Protein AF-A0A7S2ATC2-F1 (afdb_monomer_lite)

Radius of gyration: 17.55 Å; chains: 1; bounding box: 40×35×56 Å

pLDDT: mean 77.5, std 13.69, range [39.62, 95.31]

Secondary structure (DSSP, 8-state):
---------PPPPEEEES-HHHHHHHHHHSTT-EEEE--GGGGGGTS-TT--EEEEEE--B--S-SSSHHHHHHHHHHHHHHHEEEEEEEEE--B-SSB--TTSPPPB-TTTT-

Structure (mmCIF, N/CA/C/O backbone):
data_AF-A0A7S2ATC2-F1
#
_entry.id   AF-A0A7S2ATC2-F1
#
loop_
_atom_site.group_PDB
_atom_site.id
_atom_site.type_symbol
_atom_site.label_atom_id
_atom_site.label_alt_id
_atom_site.label_comp_id
_atom_site.label_asym_id
_atom_site.label_entity_id
_atom_site.label_seq_id
_atom_site.pdbx_PDB_ins_code
_atom_site.Cartn_x
_atom_site.Cartn_y
_atom_site.Cartn_z
_atom_site.occupancy
_atom_site.B_iso_or_equiv
_atom_site.auth_seq_id
_atom_site.auth_comp_id
_atom_site.auth_asym_id
_atom_site.auth_atom_id
_atom_site.pdbx_PDB_model_num
ATOM 1 N N . ASN A 1 1 ? -20.322 -23.765 34.406 1.00 41.97 1 ASN A N 1
ATOM 2 C CA . ASN A 1 1 ? -20.276 -23.908 32.936 1.00 41.97 1 ASN A CA 1
ATOM 3 C C . ASN A 1 1 ? -19.978 -22.544 32.352 1.00 41.97 1 ASN A C 1
ATOM 5 O O . ASN A 1 1 ? -20.904 -21.797 32.070 1.00 41.97 1 ASN A O 1
ATOM 9 N N . GLY A 1 2 ? -18.691 -22.182 32.344 1.00 39.62 2 GLY A N 1
ATOM 10 C CA . GLY A 1 2 ? -18.210 -20.946 31.734 1.00 39.62 2 GLY A CA 1
ATOM 11 C C . GLY A 1 2 ? -18.314 -21.086 30.223 1.00 39.62 2 GLY A C 1
ATOM 12 O O . GLY A 1 2 ? -17.892 -22.104 29.684 1.00 39.62 2 GLY A O 1
ATOM 13 N N . GLY A 1 3 ? -18.975 -20.125 29.585 1.00 43.16 3 GLY A N 1
ATOM 14 C CA . GLY A 1 3 ? -18.972 -20.014 28.137 1.00 43.16 3 GLY A CA 1
ATOM 15 C C . GLY A 1 3 ? -17.613 -19.485 27.715 1.00 43.16 3 GLY A C 1
ATOM 16 O O . GLY A 1 3 ? -17.201 -18.427 28.187 1.00 43.16 3 GLY A O 1
ATOM 17 N N . ASP A 1 4 ? -16.929 -20.242 26.867 1.00 53.03 4 ASP A N 1
ATOM 18 C CA . ASP A 1 4 ? -15.748 -19.784 26.154 1.00 53.03 4 ASP A CA 1
ATOM 19 C C . ASP A 1 4 ? -16.184 -18.638 25.233 1.00 53.03 4 ASP A C 1
ATOM 21 O O . ASP A 1 4 ? -16.695 -18.852 24.132 1.00 53.03 4 ASP A O 1
ATOM 25 N N . GLY A 1 5 ? -16.059 -17.411 25.741 1.00 47.84 5 GLY A N 1
ATOM 26 C CA . GLY A 1 5 ? -16.160 -16.176 24.976 1.00 47.84 5 GLY A CA 1
ATOM 27 C C . GLY A 1 5 ? -14.965 -16.073 24.041 1.00 47.84 5 GLY A C 1
ATOM 28 O O . GLY A 1 5 ? -14.021 -15.339 24.303 1.00 47.84 5 GLY A O 1
ATOM 29 N N . LEU A 1 6 ? -14.982 -16.863 22.971 1.00 55.44 6 LEU A N 1
ATOM 30 C CA . LEU A 1 6 ? -14.290 -16.494 21.748 1.00 55.44 6 LEU A CA 1
ATOM 31 C C . LEU A 1 6 ? -15.229 -15.535 21.033 1.00 55.44 6 LEU A C 1
ATOM 33 O O . LEU A 1 6 ? -15.997 -15.920 20.150 1.00 55.44 6 LEU A O 1
ATOM 37 N N . ASP A 1 7 ? -15.228 -14.293 21.506 1.00 57.41 7 ASP A N 1
ATOM 38 C CA . ASP A 1 7 ? -15.794 -13.190 20.756 1.00 57.41 7 ASP A CA 1
ATOM 39 C C . ASP A 1 7 ? -15.145 -13.264 19.368 1.00 57.41 7 ASP A C 1
ATOM 41 O O . ASP A 1 7 ? -13.921 -13.310 19.251 1.00 57.41 7 ASP A O 1
ATOM 45 N N . ASN A 1 8 ? -15.955 -13.406 18.318 1.00 52.03 8 ASN A N 1
ATOM 46 C CA . ASN A 1 8 ? -15.481 -13.332 16.940 1.00 52.03 8 ASN A CA 1
ATOM 47 C C . ASN A 1 8 ? -14.841 -11.947 16.776 1.00 52.03 8 ASN A C 1
ATOM 49 O O . ASN A 1 8 ? -15.558 -10.972 16.548 1.00 52.03 8 ASN A O 1
ATOM 53 N N . GLU A 1 9 ? -13.525 -11.843 16.959 1.00 58.94 9 GLU A N 1
ATOM 54 C CA . GLU A 1 9 ? -12.807 -10.589 16.770 1.00 58.94 9 GLU A CA 1
ATOM 55 C C . GLU A 1 9 ? -13.014 -10.164 15.314 1.00 58.94 9 GLU A C 1
ATOM 57 O O . GLU A 1 9 ? -12.587 -10.829 14.367 1.00 58.94 9 GLU A O 1
ATOM 62 N N . SER A 1 10 ? -13.779 -9.091 15.124 1.00 78.12 10 SER A N 1
ATOM 63 C CA . SER A 1 10 ? -14.057 -8.548 13.805 1.00 78.12 10 SER A CA 1
ATOM 64 C C . SER A 1 10 ? -12.775 -7.950 13.243 1.00 78.12 10 SER A C 1
ATOM 66 O O . SER A 1 10 ? -12.204 -7.045 13.848 1.00 78.12 10 SER A O 1
ATOM 68 N N . ILE A 1 11 ? -12.340 -8.427 12.079 1.00 86.31 11 ILE A N 1
ATOM 69 C CA . ILE A 1 11 ? -11.205 -7.835 11.371 1.00 86.31 11 ILE A CA 1
ATOM 70 C C . ILE A 1 11 ? -11.624 -6.462 10.842 1.00 86.31 11 ILE A C 1
ATOM 72 O O . ILE A 1 11 ? -12.570 -6.358 10.057 1.00 86.31 11 ILE A O 1
ATOM 76 N N . GLU A 1 12 ? -10.898 -5.419 11.239 1.00 88.38 12 GLU A N 1
ATOM 77 C CA . GLU A 1 12 ? -11.041 -4.091 10.652 1.00 88.38 12 GLU A CA 1
ATOM 78 C C . GLU A 1 12 ? -10.169 -3.966 9.400 1.00 88.38 12 GLU A C 1
ATOM 80 O O . GLU A 1 12 ? -8.950 -4.137 9.446 1.00 88.38 12 GLU A O 1
ATOM 85 N N . TRP A 1 13 ? -10.796 -3.645 8.270 1.00 89.31 13 TRP A N 1
ATOM 86 C CA . TRP A 1 13 ? -10.104 -3.503 6.993 1.00 89.31 13 TRP A CA 1
ATOM 87 C C . TRP A 1 13 ? -9.907 -2.041 6.627 1.00 89.31 13 TRP A C 1
ATOM 89 O O . TRP A 1 13 ? -10.858 -1.260 6.601 1.00 89.31 13 TRP A O 1
ATOM 99 N N . TYR A 1 14 ? -8.672 -1.711 6.266 1.00 89.69 14 TYR A N 1
ATOM 100 C CA . TYR A 1 14 ? -8.289 -0.424 5.709 1.00 89.69 14 TYR A CA 1
ATOM 101 C C . TYR A 1 14 ? -7.588 -0.673 4.379 1.00 89.69 14 TYR A C 1
ATOM 103 O O . TYR A 1 14 ? -6.828 -1.633 4.247 1.00 89.69 14 TYR A O 1
ATOM 111 N N . GLY A 1 15 ? -7.839 0.172 3.385 1.00 89.81 15 GLY A N 1
ATOM 112 C CA . GLY A 1 15 ? -7.200 0.026 2.081 1.00 89.81 15 GLY A CA 1
ATOM 113 C C . GLY A 1 15 ? -7.099 1.334 1.317 1.00 89.81 15 GLY A C 1
ATOM 114 O O . GLY A 1 15 ? -7.873 2.268 1.529 1.00 89.81 15 GLY A O 1
ATOM 115 N N . ASN A 1 16 ? -6.147 1.389 0.397 1.00 90.62 16 ASN A N 1
ATOM 116 C CA . ASN A 1 16 ? -5.986 2.494 -0.529 1.00 90.62 16 ASN A CA 1
ATOM 117 C C . ASN A 1 16 ? -5.744 1.978 -1.946 1.00 90.62 16 ASN A C 1
ATOM 119 O O . ASN A 1 16 ? -5.267 0.864 -2.140 1.00 90.62 16 ASN A O 1
ATOM 123 N N . ASP A 1 17 ? -6.059 2.818 -2.921 1.00 90.12 17 ASP A N 1
ATOM 124 C CA . ASP A 1 17 ? -5.738 2.601 -4.326 1.00 90.12 17 ASP A CA 1
ATOM 125 C C . ASP A 1 17 ? -5.700 3.963 -5.034 1.00 90.12 17 ASP A C 1
ATOM 127 O O . ASP A 1 17 ? -6.332 4.924 -4.580 1.00 90.12 17 ASP A O 1
ATOM 131 N N . ILE A 1 18 ? -4.969 4.057 -6.144 1.00 88.06 18 ILE A N 1
ATOM 132 C CA . ILE A 1 18 ? -4.975 5.233 -7.024 1.00 88.06 18 ILE A CA 1
ATOM 133 C C . ILE A 1 18 ? -6.174 5.221 -7.981 1.00 88.06 18 ILE A C 1
ATOM 135 O O . ILE A 1 18 ? -6.520 6.258 -8.546 1.00 88.06 18 ILE A O 1
ATOM 139 N N . LEU A 1 19 ? -6.809 4.059 -8.171 1.00 90.19 19 LEU A N 1
ATOM 140 C CA . LEU A 1 19 ? -7.942 3.851 -9.062 1.00 90.19 19 LEU A CA 1
ATOM 141 C C . LEU A 1 19 ? -9.268 3.964 -8.286 1.00 90.19 19 LEU A C 1
ATOM 143 O O . LEU A 1 19 ? -9.578 3.105 -7.455 1.00 90.19 19 LEU A O 1
ATOM 147 N N . PRO A 1 20 ? -10.118 4.967 -8.578 1.00 93.56 20 PRO A N 1
ATOM 148 C CA . PRO A 1 20 ? -11.406 5.127 -7.900 1.00 93.56 20 PRO A CA 1
ATOM 149 C C . PRO A 1 20 ? -12.334 3.911 -8.025 1.00 93.56 20 PRO A C 1
ATOM 151 O O . PRO A 1 20 ? -13.071 3.603 -7.087 1.00 93.56 20 PRO A O 1
ATOM 154 N N . ASP A 1 21 ? -12.294 3.214 -9.162 1.00 94.94 21 ASP A N 1
ATOM 155 C CA . ASP A 1 21 ? -13.146 2.050 -9.428 1.00 94.94 21 ASP A CA 1
ATOM 156 C C . ASP A 1 21 ? -12.747 0.839 -8.574 1.00 94.94 21 ASP A C 1
ATOM 158 O O . ASP A 1 21 ? -13.619 0.128 -8.070 1.00 94.94 21 ASP A O 1
ATOM 162 N N . ALA A 1 22 ? -11.448 0.650 -8.311 1.00 91.69 22 ALA A N 1
ATOM 163 C CA . ALA A 1 22 ? -10.965 -0.394 -7.407 1.00 91.69 22 ALA A CA 1
ATOM 164 C C . ALA A 1 22 ? -11.514 -0.193 -5.985 1.00 91.69 22 ALA A C 1
ATOM 166 O O . ALA A 1 22 ? -11.978 -1.138 -5.347 1.00 91.69 22 ALA A O 1
ATOM 167 N N . LEU A 1 23 ? -11.577 1.058 -5.518 1.00 93.31 23 LEU A N 1
ATOM 168 C CA . LEU A 1 23 ? -12.149 1.387 -4.209 1.00 93.31 23 LEU A CA 1
ATOM 169 C C . LEU A 1 23 ? -13.659 1.148 -4.144 1.00 93.31 23 LEU A C 1
ATOM 171 O O . LEU A 1 23 ? -14.185 0.834 -3.078 1.00 93.31 23 LEU A O 1
ATOM 175 N N . GLN A 1 24 ? -14.384 1.331 -5.251 1.00 94.38 24 GLN A N 1
ATOM 176 C CA . GLN A 1 24 ? -15.814 1.016 -5.298 1.00 94.38 24 GLN A CA 1
ATOM 177 C C . GLN A 1 24 ? -16.046 -0.490 -5.155 1.00 94.38 24 GLN A C 1
ATOM 179 O O . GLN A 1 24 ? -16.915 -0.900 -4.384 1.00 94.38 24 GLN A O 1
ATOM 184 N N . LEU A 1 25 ? -15.239 -1.306 -5.839 1.00 95.31 25 LEU A N 1
ATOM 185 C CA . LEU A 1 25 ? -15.277 -2.763 -5.709 1.00 95.31 25 LEU A CA 1
ATOM 186 C C . LEU A 1 25 ? -14.917 -3.202 -4.283 1.00 95.31 25 LEU A C 1
ATOM 188 O O . LEU A 1 25 ? -15.661 -3.972 -3.681 1.00 95.31 25 LEU A O 1
ATOM 192 N N . ALA A 1 26 ? -13.858 -2.636 -3.698 1.00 92.88 26 ALA A N 1
ATOM 193 C CA . ALA A 1 26 ? -13.444 -2.947 -2.331 1.00 92.88 26 ALA A CA 1
ATOM 194 C C . ALA A 1 26 ? -14.534 -2.621 -1.293 1.00 92.88 26 ALA A C 1
ATOM 196 O O . ALA A 1 26 ? -14.851 -3.452 -0.446 1.00 92.88 26 ALA A O 1
ATOM 197 N N . ARG A 1 27 ? -15.180 -1.449 -1.399 1.00 94.31 27 ARG A N 1
ATOM 198 C CA . ARG A 1 27 ? -16.297 -1.060 -0.513 1.00 94.31 27 ARG A CA 1
ATOM 199 C C . ARG A 1 27 ? -17.519 -1.967 -0.650 1.00 94.31 27 ARG A C 1
ATOM 201 O O . ARG A 1 27 ? -18.253 -2.137 0.319 1.00 94.31 27 ARG A O 1
ATOM 208 N N . ARG A 1 28 ? -17.762 -2.514 -1.845 1.00 95.25 28 ARG A N 1
ATOM 209 C CA . ARG A 1 28 ? -18.838 -3.485 -2.087 1.00 95.25 28 ARG A CA 1
ATOM 210 C C . ARG A 1 28 ? -18.518 -4.832 -1.436 1.00 95.25 28 ARG A C 1
ATOM 212 O O . ARG A 1 28 ? -19.399 -5.419 -0.816 1.00 95.25 28 ARG A O 1
ATOM 219 N N . ASP A 1 29 ? -17.284 -5.305 -1.596 1.00 94.06 29 ASP A N 1
ATOM 220 C CA . ASP A 1 29 ? -16.877 -6.666 -1.223 1.00 94.06 29 ASP A CA 1
ATOM 221 C C . ASP A 1 29 ? -16.455 -6.790 0.249 1.00 94.06 29 ASP A C 1
ATOM 223 O O . ASP A 1 29 ? -16.523 -7.878 0.818 1.00 94.06 29 ASP A O 1
ATOM 227 N N . VAL A 1 30 ? -16.084 -5.676 0.889 1.00 90.94 30 VAL A N 1
ATOM 228 C CA . VAL A 1 30 ? -15.715 -5.607 2.310 1.00 90.94 30 VAL A CA 1
ATOM 229 C C . VAL A 1 30 ? -16.601 -4.580 3.032 1.00 90.94 30 VAL A C 1
ATOM 231 O O . VAL A 1 30 ? -16.191 -3.434 3.256 1.00 90.94 30 VAL A O 1
ATOM 234 N N . PRO A 1 31 ? -17.840 -4.961 3.404 1.00 86.31 31 PRO A N 1
ATOM 235 C CA . PRO A 1 31 ? -18.732 -4.089 4.158 1.00 86.31 31 PRO A CA 1
ATOM 236 C C . PRO A 1 31 ? -18.099 -3.650 5.485 1.00 86.31 31 PRO A C 1
ATOM 238 O O . PRO A 1 31 ? -17.617 -4.478 6.252 1.00 86.31 31 PRO A O 1
ATOM 241 N N . GLY A 1 32 ? -18.115 -2.344 5.760 1.00 86.88 32 GLY A N 1
ATOM 242 C CA . GLY A 1 32 ? -17.513 -1.758 6.966 1.00 86.88 32 GLY A CA 1
ATOM 243 C C . GLY A 1 32 ? -16.020 -1.425 6.854 1.00 86.88 32 GLY A C 1
ATOM 244 O O . GLY A 1 32 ? -15.489 -0.783 7.755 1.00 86.88 32 GLY A O 1
ATOM 245 N N . GLY A 1 33 ? -15.351 -1.793 5.754 1.00 89.94 33 GLY A N 1
ATOM 246 C CA . GLY A 1 33 ? -13.964 -1.401 5.505 1.00 89.94 33 GLY A CA 1
ATOM 247 C C . GLY A 1 33 ? -13.804 0.091 5.185 1.00 89.94 33 GLY A C 1
ATOM 248 O O . GLY A 1 33 ? -14.680 0.722 4.582 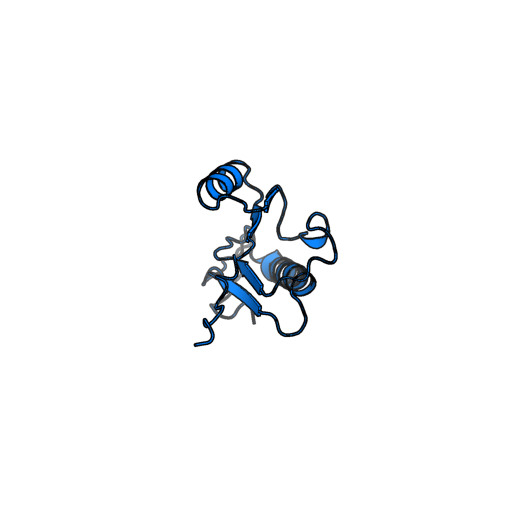1.00 89.94 33 GLY A O 1
ATOM 249 N N . GLN A 1 34 ? -12.661 0.660 5.567 1.00 89.69 34 GLN A N 1
ATOM 250 C CA . GLN A 1 34 ? -12.301 2.054 5.311 1.00 89.69 34 GLN A CA 1
ATOM 251 C C . GLN A 1 34 ? -11.350 2.147 4.116 1.00 89.69 34 GLN A C 1
ATOM 253 O O . GLN A 1 34 ? -10.185 1.766 4.191 1.00 89.69 34 GLN A O 1
ATOM 258 N N . PHE A 1 35 ? -11.849 2.676 3.000 1.00 90.94 35 PHE A N 1
ATOM 259 C CA . PHE A 1 35 ? -11.097 2.739 1.747 1.00 90.94 35 PHE A CA 1
ATOM 260 C C . PHE A 1 35 ? -10.897 4.176 1.280 1.00 90.94 35 PHE A C 1
ATOM 262 O O . PHE A 1 35 ? -11.865 4.944 1.228 1.00 90.94 35 PHE A O 1
ATOM 269 N N . ILE A 1 36 ? -9.670 4.525 0.894 1.00 89.75 36 ILE A N 1
ATOM 270 C CA . ILE A 1 36 ? -9.270 5.897 0.547 1.00 89.75 36 ILE A CA 1
ATOM 271 C C . ILE A 1 36 ? -8.555 5.958 -0.805 1.00 89.75 36 ILE A C 1
ATOM 273 O O . ILE A 1 36 ? -7.873 5.022 -1.208 1.00 89.75 36 ILE A O 1
ATOM 277 N N . LEU A 1 37 ? -8.720 7.072 -1.516 1.00 90.69 37 LEU A N 1
ATOM 278 C CA . LEU A 1 37 ? -8.001 7.324 -2.762 1.00 90.69 37 LEU A CA 1
ATOM 279 C C . LEU A 1 37 ? -6.621 7.888 -2.436 1.00 90.69 37 LEU A C 1
ATOM 281 O O . LEU A 1 37 ? -6.533 8.930 -1.786 1.00 90.69 37 LEU A O 1
ATOM 285 N N . GLY A 1 38 ? -5.562 7.221 -2.887 1.00 87.75 38 GLY A N 1
ATOM 286 C CA . GLY A 1 38 ? -4.205 7.663 -2.593 1.00 87.75 38 GLY A CA 1
ATOM 287 C C . GLY A 1 38 ? -3.117 6.733 -3.111 1.00 87.75 38 GLY A C 1
ATOM 288 O O . GLY A 1 38 ? -3.320 5.530 -3.271 1.00 87.75 38 GLY A O 1
ATOM 289 N N . ASP A 1 39 ? -1.946 7.322 -3.345 1.00 85.19 39 ASP A N 1
ATOM 290 C CA . ASP A 1 39 ? -0.735 6.624 -3.769 1.00 85.19 39 ASP A CA 1
ATOM 291 C C . ASP A 1 39 ? -0.070 5.919 -2.583 1.00 85.19 39 ASP A C 1
ATOM 293 O O . ASP A 1 39 ? 0.289 6.552 -1.587 1.00 85.19 39 ASP A O 1
ATOM 297 N N . SER A 1 40 ? 0.136 4.608 -2.707 1.00 81.00 40 SER A N 1
ATOM 298 C CA . SER A 1 40 ? 0.822 3.804 -1.699 1.00 81.00 40 SER A CA 1
ATOM 299 C C . SER A 1 40 ? 2.265 4.265 -1.449 1.00 81.00 40 SER A C 1
ATOM 301 O O . SER A 1 40 ? 2.795 4.061 -0.362 1.00 81.00 40 SER A O 1
ATOM 303 N N . ALA A 1 41 ? 2.908 4.975 -2.376 1.00 78.56 41 ALA A N 1
ATOM 304 C CA . ALA A 1 41 ? 4.205 5.601 -2.113 1.00 78.56 41 ALA A CA 1
ATOM 305 C C . ALA A 1 41 ? 4.143 6.741 -1.068 1.00 78.56 41 ALA A C 1
ATOM 307 O O . ALA A 1 41 ? 5.189 7.225 -0.634 1.00 78.56 41 ALA A O 1
ATOM 308 N N . ASN A 1 42 ? 2.946 7.162 -0.639 1.00 83.00 42 ASN A N 1
ATOM 309 C CA . ASN A 1 42 ? 2.730 8.247 0.320 1.00 83.00 42 ASN A CA 1
ATOM 310 C C . ASN A 1 42 ? 1.635 7.927 1.364 1.00 83.00 42 ASN A C 1
ATOM 312 O O . ASN A 1 42 ? 0.826 8.791 1.709 1.00 83.00 42 ASN A O 1
ATOM 316 N N . LEU A 1 43 ? 1.587 6.689 1.876 1.00 80.50 43 LEU A N 1
ATOM 317 C CA . LEU A 1 43 ? 0.525 6.244 2.797 1.00 80.50 43 LEU A CA 1
ATOM 318 C C . LEU A 1 43 ? 0.393 7.113 4.058 1.00 80.50 43 LEU A C 1
ATOM 320 O O . LEU A 1 43 ? -0.720 7.407 4.493 1.00 80.50 43 LEU A O 1
ATOM 324 N N . THR A 1 44 ? 1.509 7.560 4.639 1.00 75.81 44 THR A N 1
ATOM 325 C CA . THR A 1 44 ? 1.491 8.387 5.863 1.00 75.81 44 THR A CA 1
ATOM 326 C C . THR A 1 44 ? 0.847 9.762 5.663 1.00 75.81 44 THR A C 1
ATOM 328 O O . THR A 1 44 ? 0.460 10.402 6.639 1.00 75.81 44 THR A O 1
ATOM 331 N N . GLY A 1 45 ? 0.684 10.219 4.416 1.00 72.94 45 GLY A N 1
ATOM 332 C CA . GLY A 1 45 ? 0.033 11.490 4.102 1.00 72.94 45 GLY A CA 1
ATOM 333 C C . GLY A 1 45 ? -1.491 11.474 4.245 1.00 72.94 45 GLY A C 1
ATOM 334 O O . GLY A 1 45 ? -2.100 12.541 4.304 1.00 72.94 45 GLY A O 1
ATOM 335 N N . PHE A 1 46 ? -2.118 10.295 4.281 1.00 73.25 46 PHE A N 1
ATOM 336 C CA . PHE A 1 46 ? -3.580 10.181 4.252 1.00 73.25 46 PHE A CA 1
ATOM 337 C C . PHE A 1 46 ? -4.159 9.047 5.110 1.00 73.25 46 PHE A C 1
ATOM 339 O O . PHE A 1 46 ? -5.368 9.025 5.341 1.00 73.25 46 PHE A O 1
ATOM 346 N N . VAL A 1 47 ? -3.334 8.121 5.608 1.00 74.06 47 VAL A N 1
ATOM 347 C CA . VAL A 1 47 ? -3.738 7.190 6.667 1.00 74.06 47 VAL A CA 1
ATOM 348 C C . VAL A 1 47 ? -3.583 7.917 8.012 1.00 74.06 47 VAL A C 1
ATOM 350 O O . VAL A 1 47 ? -2.490 8.409 8.297 1.00 74.06 47 VAL A O 1
ATOM 353 N N . PRO A 1 48 ? -4.640 8.034 8.841 1.00 66.00 48 PRO A N 1
ATOM 354 C CA . PRO A 1 48 ? -4.561 8.752 10.112 1.00 66.00 48 PRO A CA 1
ATOM 355 C C . PRO A 1 48 ? -3.458 8.170 11.003 1.00 66.00 48 PRO A C 1
ATOM 357 O O . PRO A 1 48 ? -3.394 6.958 11.177 1.00 66.00 48 PRO A O 1
ATOM 360 N N . PHE A 1 49 ? -2.605 9.014 11.588 1.00 60.41 49 PHE A N 1
ATOM 361 C CA . PHE A 1 49 ? -1.544 8.580 12.501 1.00 60.41 49 PHE A CA 1
ATOM 362 C C . PHE A 1 49 ? -1.873 8.945 13.964 1.00 60.41 49 PHE A C 1
ATOM 364 O O . PHE A 1 49 ? -2.304 10.076 14.209 1.00 60.41 49 PHE A O 1
ATOM 371 N N . PRO A 1 50 ? -1.630 8.050 14.946 1.00 58.50 50 PRO A N 1
ATOM 372 C CA . PRO A 1 50 ? -1.101 6.695 14.789 1.00 58.50 50 PRO A CA 1
ATOM 373 C C . PRO A 1 50 ? -2.214 5.673 14.512 1.00 58.50 50 PRO A C 1
ATOM 375 O O . PRO A 1 50 ? -2.920 5.256 15.426 1.00 58.50 50 PRO A O 1
ATOM 378 N N . ALA A 1 51 ? -2.342 5.222 13.265 1.00 64.06 51 ALA A N 1
ATOM 379 C CA . ALA A 1 51 ? -2.936 3.925 12.980 1.00 64.06 51 ALA A CA 1
ATOM 380 C C . ALA A 1 51 ? -1.838 2.881 13.192 1.00 64.06 51 ALA A C 1
ATOM 382 O O . ALA A 1 51 ? -0.787 2.951 12.561 1.00 64.06 51 ALA A O 1
ATOM 383 N N . THR A 1 52 ? -2.058 1.961 14.126 1.00 80.12 52 THR A N 1
ATOM 384 C CA . THR A 1 52 ? -1.128 0.872 14.438 1.00 80.12 52 THR A CA 1
ATOM 385 C C . THR A 1 52 ? -1.780 -0.443 14.040 1.00 80.12 52 THR A C 1
ATOM 387 O O . THR A 1 52 ? -2.456 -1.069 14.856 1.00 80.12 52 THR A O 1
ATOM 390 N N . PHE A 1 53 ? -1.620 -0.837 12.779 1.00 90.38 53 PHE A N 1
ATOM 391 C CA . PHE A 1 53 ? -2.181 -2.083 12.259 1.00 90.38 53 PHE A CA 1
ATOM 392 C C . PHE A 1 53 ? -1.396 -3.297 12.763 1.00 90.38 53 PHE A C 1
ATOM 394 O O . PHE A 1 53 ? -0.185 -3.221 12.994 1.00 90.38 53 PHE A O 1
ATOM 401 N N . ASP A 1 54 ? -2.072 -4.440 12.877 1.00 92.44 54 ASP A N 1
ATOM 402 C CA . ASP A 1 54 ? -1.429 -5.733 13.139 1.00 92.44 54 ASP A CA 1
ATOM 403 C C . ASP A 1 54 ? -0.601 -6.216 11.943 1.00 92.44 54 ASP A C 1
ATOM 405 O O . ASP A 1 54 ? 0.418 -6.890 12.110 1.00 92.44 54 ASP A O 1
ATOM 409 N N . GLY A 1 55 ? -1.001 -5.828 10.732 1.00 92.38 55 GLY A N 1
ATOM 410 C CA . GLY A 1 55 ? -0.220 -6.063 9.532 1.00 92.38 55 GLY A CA 1
ATOM 411 C C . GLY A 1 55 ? -0.664 -5.231 8.337 1.00 92.38 55 GLY A C 1
ATOM 412 O O . GLY A 1 55 ? -1.753 -4.662 8.321 1.00 92.38 55 GLY A O 1
ATOM 413 N N . ALA A 1 56 ? 0.204 -5.176 7.332 1.00 90.81 56 ALA A N 1
ATOM 414 C CA . ALA A 1 56 ? -0.040 -4.510 6.060 1.00 90.81 56 ALA A CA 1
ATOM 415 C C . ALA A 1 56 ? 0.295 -5.462 4.909 1.00 90.81 56 ALA A C 1
ATOM 417 O O . ALA A 1 56 ? 1.343 -6.110 4.908 1.00 90.81 56 ALA A O 1
ATOM 418 N N . ILE A 1 57 ? -0.602 -5.548 3.927 1.00 89.81 57 ILE A N 1
ATOM 419 C CA . ILE A 1 57 ? -0.493 -6.476 2.799 1.00 89.81 57 ILE A CA 1
ATOM 420 C C . ILE A 1 57 ? -0.650 -5.695 1.501 1.00 89.81 57 ILE A C 1
ATOM 422 O O . ILE A 1 57 ? -1.527 -4.843 1.384 1.00 89.81 57 ILE A O 1
ATOM 426 N N . CYS A 1 58 ? 0.153 -6.034 0.502 1.00 86.12 58 CYS A N 1
ATOM 427 C CA . CYS A 1 58 ? -0.079 -5.617 -0.872 1.00 86.12 58 CYS A CA 1
ATOM 428 C C . CYS A 1 58 ? 0.264 -6.759 -1.817 1.00 86.12 58 CYS A C 1
ATOM 430 O O . CYS A 1 58 ? 1.299 -7.396 -1.656 1.00 86.12 58 CYS A O 1
ATOM 432 N N . GLY A 1 59 ? -0.640 -7.060 -2.749 1.00 72.94 59 GLY A N 1
ATOM 433 C CA . GLY A 1 59 ? -0.607 -8.305 -3.515 1.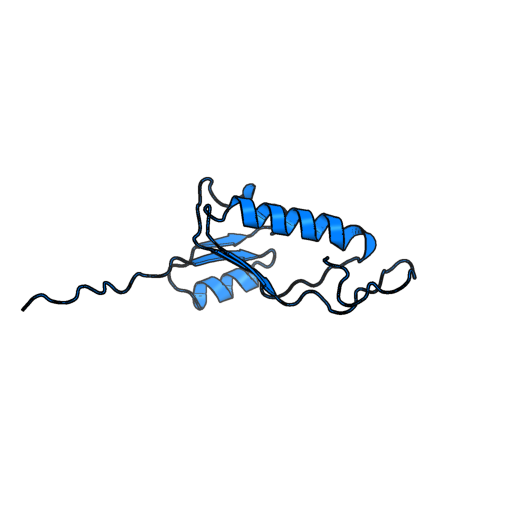00 72.94 59 GLY A CA 1
ATOM 434 C C . GLY A 1 59 ? -0.011 -8.220 -4.918 1.00 72.94 59 GLY A C 1
ATOM 435 O O . GLY A 1 59 ? 0.336 -9.268 -5.455 1.00 72.94 59 GLY A O 1
ATOM 436 N N . TYR A 1 60 ? 0.075 -7.036 -5.527 1.00 69.38 60 TYR A N 1
ATOM 437 C CA . TYR A 1 60 ? 0.580 -6.883 -6.891 1.00 69.38 60 TYR A CA 1
ATOM 438 C C . TYR A 1 60 ? 0.994 -5.442 -7.162 1.00 69.38 60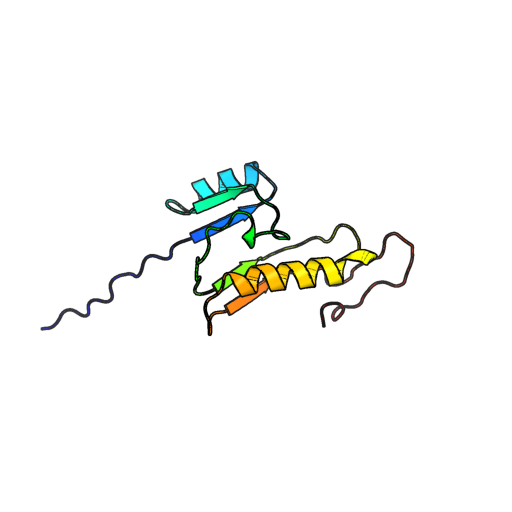 TYR A C 1
ATOM 440 O O . TYR A 1 60 ? 0.209 -4.521 -6.932 1.00 69.38 60 TYR A O 1
ATOM 448 N N . ILE A 1 61 ? 2.200 -5.260 -7.696 1.00 64.38 61 ILE A N 1
ATOM 449 C CA . ILE A 1 61 ? 2.674 -3.971 -8.191 1.00 64.38 61 ILE A CA 1
ATOM 450 C C . ILE A 1 61 ? 3.375 -4.186 -9.527 1.00 64.38 61 ILE A C 1
ATOM 452 O O . ILE A 1 61 ? 4.300 -4.991 -9.634 1.00 64.38 61 ILE A O 1
ATOM 456 N N . GLU A 1 62 ? 2.983 -3.388 -10.515 1.00 63.12 62 GLU A N 1
ATOM 457 C CA . GLU A 1 62 ? 3.701 -3.265 -11.777 1.00 63.12 62 GLU A CA 1
ATOM 458 C C . GLU A 1 62 ? 4.495 -1.950 -11.782 1.00 63.12 62 GLU A C 1
ATOM 460 O O . GLU A 1 62 ? 3.917 -0.868 -11.927 1.00 63.12 62 GLU A O 1
ATOM 465 N N . PRO A 1 63 ? 5.815 -1.998 -11.558 1.00 62.62 63 PRO A N 1
ATOM 466 C CA . PRO A 1 63 ? 6.646 -0.809 -11.650 1.00 62.62 63 PRO A CA 1
ATOM 467 C C . PRO A 1 63 ? 6.718 -0.320 -13.101 1.00 62.62 63 PRO A C 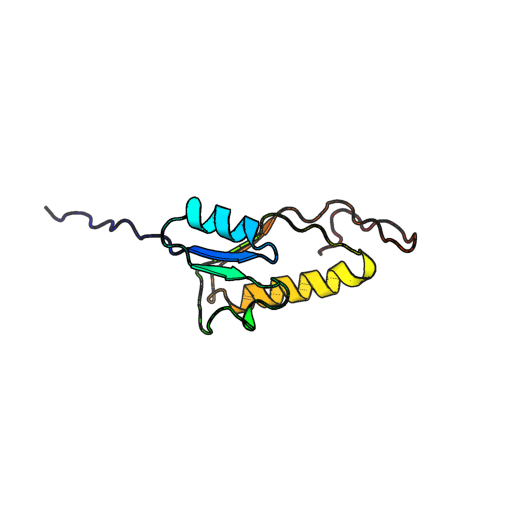1
ATOM 469 O O . PRO A 1 63 ? 7.133 -1.042 -14.001 1.00 62.62 63 PRO A O 1
ATOM 472 N N . LEU A 1 64 ? 6.360 0.946 -13.329 1.00 58.84 64 LEU A N 1
ATOM 473 C CA . LEU A 1 64 ? 6.366 1.544 -14.671 1.00 58.84 64 LEU A CA 1
ATOM 474 C C . LEU A 1 64 ? 7.779 1.734 -15.248 1.00 58.84 64 LEU A C 1
ATOM 476 O O . LEU A 1 64 ? 7.923 1.913 -16.457 1.00 58.84 64 LEU A O 1
ATOM 480 N N . ARG A 1 65 ? 8.818 1.758 -14.399 1.00 63.00 65 ARG A N 1
ATOM 481 C CA . ARG A 1 65 ? 10.217 1.929 -14.814 1.00 63.00 65 ARG A CA 1
ATOM 482 C C . ARG A 1 65 ? 11.175 1.207 -13.867 1.00 63.00 65 ARG A C 1
ATOM 484 O O . ARG A 1 65 ? 11.087 1.381 -12.654 1.00 63.00 65 ARG A O 1
ATOM 491 N N . ALA A 1 66 ? 12.115 0.442 -14.422 1.00 64.69 66 ALA A N 1
ATOM 492 C CA . ALA A 1 66 ? 13.102 -0.306 -13.640 1.00 64.69 66 ALA A CA 1
ATOM 493 C C . ALA A 1 66 ? 14.193 0.581 -13.004 1.00 64.69 66 ALA A C 1
ATOM 495 O O . ALA A 1 66 ? 14.782 0.200 -11.998 1.00 64.69 66 ALA A O 1
ATOM 496 N N . ASP A 1 67 ? 14.460 1.763 -13.565 1.00 67.50 67 ASP A N 1
ATOM 497 C CA . ASP A 1 67 ? 15.514 2.682 -13.105 1.00 67.50 67 ASP A CA 1
ATOM 498 C C . ASP A 1 67 ? 15.222 3.284 -11.720 1.00 67.50 67 ASP A C 1
ATOM 500 O O . ASP A 1 67 ? 16.134 3.469 -10.919 1.00 67.50 67 ASP A O 1
ATOM 504 N N . ALA A 1 68 ? 13.950 3.540 -11.414 1.00 68.69 68 ALA A N 1
ATOM 505 C CA . ALA A 1 68 ? 13.503 4.110 -10.140 1.00 68.69 68 ALA A CA 1
ATOM 506 C C . ALA A 1 68 ? 12.891 3.074 -9.181 1.00 68.69 68 ALA A C 1
ATOM 508 O O . ALA A 1 68 ? 12.450 3.415 -8.082 1.00 68.69 68 ALA A O 1
ATOM 509 N N . VAL A 1 69 ? 12.829 1.806 -9.593 1.00 73.25 69 VAL A N 1
ATOM 510 C CA . VAL A 1 69 ? 12.012 0.802 -8.909 1.00 73.25 69 VAL A CA 1
ATOM 511 C C . VAL A 1 69 ? 12.494 0.487 -7.499 1.00 73.25 69 VAL A C 1
ATOM 513 O O . VAL A 1 69 ? 11.666 0.313 -6.613 1.00 73.25 69 VAL A O 1
ATOM 516 N N . LYS A 1 70 ? 13.811 0.451 -7.262 1.00 72.94 70 LYS A N 1
ATOM 517 C CA . LYS A 1 70 ? 14.372 0.127 -5.945 1.00 72.94 70 LYS A CA 1
ATOM 518 C C . LYS A 1 70 ? 14.064 1.219 -4.931 1.00 72.94 70 LYS A C 1
ATOM 520 O O . LYS A 1 70 ? 13.606 0.910 -3.837 1.00 72.94 70 LYS A O 1
ATOM 525 N N . ASP A 1 71 ? 14.261 2.477 -5.314 1.00 77.88 71 ASP A N 1
ATOM 526 C CA . ASP A 1 71 ? 13.995 3.625 -4.445 1.00 77.88 71 ASP A CA 1
ATOM 527 C C . ASP A 1 71 ? 12.502 3.755 -4.155 1.00 77.88 71 ASP A C 1
ATOM 529 O O . ASP A 1 71 ? 12.091 3.932 -3.007 1.00 77.88 71 ASP A O 1
ATOM 533 N N . TRP A 1 72 ? 11.675 3.604 -5.190 1.00 77.94 72 TRP A N 1
ATOM 534 C CA . TRP A 1 72 ? 10.228 3.651 -5.051 1.00 77.94 72 TRP A CA 1
ATOM 535 C C . TRP A 1 72 ? 9.703 2.493 -4.186 1.00 77.94 72 TRP A C 1
ATOM 537 O O . TRP A 1 72 ? 8.935 2.728 -3.254 1.00 77.94 72 TRP A O 1
ATOM 547 N N . PHE A 1 73 ? 10.175 1.264 -4.423 1.00 79.56 73 PHE A N 1
ATOM 548 C CA . PHE A 1 73 ? 9.805 0.077 -3.648 1.00 79.56 73 PHE A CA 1
ATOM 549 C C . PHE A 1 73 ? 10.278 0.181 -2.195 1.00 79.56 73 PHE A C 1
ATOM 551 O O . PHE A 1 73 ? 9.506 -0.078 -1.276 1.00 79.56 73 PHE A O 1
ATOM 558 N N . GLY A 1 74 ? 11.521 0.615 -1.968 1.00 82.06 74 GLY A N 1
ATOM 559 C CA . GLY A 1 74 ? 12.076 0.823 -0.632 1.00 82.06 74 GLY A CA 1
ATOM 560 C C . GLY A 1 74 ? 11.321 1.896 0.153 1.00 82.06 74 GLY A C 1
ATOM 561 O O . GLY A 1 74 ? 10.978 1.679 1.317 1.00 82.06 74 GLY A O 1
ATOM 562 N N . ASN A 1 75 ? 10.988 3.025 -0.486 1.00 84.94 75 ASN A N 1
ATOM 563 C CA . ASN A 1 75 ? 10.132 4.045 0.119 1.00 84.94 75 ASN A CA 1
ATOM 564 C C . ASN A 1 75 ? 8.753 3.474 0.458 1.00 84.94 75 ASN A C 1
ATOM 566 O O . ASN A 1 75 ? 8.252 3.680 1.557 1.00 84.94 75 ASN A O 1
ATOM 570 N N . TRP A 1 76 ? 8.149 2.720 -0.451 1.00 84.88 76 TRP A N 1
ATOM 571 C CA . TRP A 1 76 ? 6.832 2.147 -0.232 1.00 84.88 76 TRP A CA 1
ATOM 572 C C . TRP A 1 76 ? 6.795 1.134 0.926 1.00 84.88 76 TRP A C 1
ATOM 574 O O . TRP A 1 76 ? 5.958 1.258 1.823 1.00 84.88 76 TRP A O 1
ATOM 584 N N . VAL A 1 77 ? 7.740 0.188 0.976 1.00 85.81 77 VAL A N 1
ATOM 585 C CA . VAL A 1 77 ? 7.880 -0.738 2.114 1.00 85.81 77 VAL A CA 1
ATOM 586 C C . VAL A 1 77 ? 8.090 0.047 3.408 1.00 85.81 77 VAL A C 1
ATOM 588 O O . VAL A 1 77 ? 7.446 -0.244 4.415 1.00 85.81 77 VAL A O 1
ATOM 591 N N . SER A 1 78 ? 8.918 1.097 3.374 1.00 87.12 78 SER A N 1
ATOM 592 C CA . SER A 1 78 ? 9.103 2.002 4.510 1.00 87.12 78 SER A CA 1
ATOM 593 C C . SER A 1 78 ? 7.776 2.631 4.957 1.00 87.12 78 SER A C 1
ATOM 595 O O . SER A 1 78 ? 7.436 2.554 6.137 1.00 87.12 78 SER A O 1
ATOM 597 N N . GLN A 1 79 ? 6.959 3.164 4.043 1.00 87.50 79 GLN A N 1
ATOM 598 C CA . GLN A 1 79 ? 5.631 3.705 4.366 1.00 87.50 79 GLN A CA 1
ATOM 599 C C . GLN A 1 79 ? 4.739 2.661 5.058 1.00 87.50 79 GLN A C 1
ATOM 601 O O . GLN A 1 79 ? 4.139 2.970 6.083 1.00 87.50 79 GLN A O 1
ATOM 606 N N . MET A 1 80 ? 4.699 1.417 4.565 1.00 88.50 80 MET A N 1
ATOM 607 C CA . MET A 1 80 ? 3.925 0.338 5.198 1.00 88.50 80 MET A CA 1
ATOM 608 C C . MET A 1 80 ? 4.431 0.014 6.607 1.00 88.50 80 MET A C 1
ATOM 610 O O . MET A 1 80 ? 3.628 -0.132 7.526 1.00 88.50 80 MET A O 1
ATOM 614 N N . THR A 1 81 ? 5.751 -0.059 6.806 1.00 88.50 81 THR A N 1
ATOM 615 C CA . THR A 1 81 ? 6.328 -0.360 8.129 1.00 88.50 81 THR A CA 1
ATOM 616 C C . THR A 1 81 ? 6.002 0.699 9.182 1.00 88.50 81 THR A C 1
ATOM 618 O O . THR A 1 81 ? 5.863 0.351 10.348 1.00 88.50 81 THR A O 1
ATOM 621 N N . HIS A 1 82 ? 5.809 1.964 8.791 1.00 87.88 82 HIS A N 1
ATOM 622 C CA . HIS A 1 82 ? 5.407 3.031 9.718 1.00 87.88 82 HIS A CA 1
ATOM 623 C C . HIS A 1 82 ? 3.964 2.898 10.220 1.00 87.88 82 HIS A C 1
ATOM 625 O O . HIS A 1 82 ? 3.623 3.475 11.251 1.00 87.88 82 HIS A O 1
ATOM 631 N N . LEU A 1 83 ? 3.118 2.163 9.496 1.00 87.56 83 LEU A N 1
ATOM 632 C CA . LEU A 1 83 ? 1.719 1.940 9.861 1.00 87.56 83 LEU A CA 1
ATOM 633 C C . LEU A 1 83 ? 1.531 0.685 10.724 1.00 87.56 83 LEU A C 1
ATOM 635 O O . LEU A 1 83 ? 0.517 0.533 11.404 1.00 87.56 83 LEU A O 1
ATOM 639 N N . VAL A 1 84 ? 2.482 -0.246 10.679 1.00 91.06 84 VAL A N 1
ATOM 640 C CA . VAL A 1 84 ? 2.391 -1.520 11.394 1.00 91.06 84 VAL A CA 1
ATOM 641 C C . VAL A 1 84 ? 2.992 -1.374 12.788 1.00 91.06 84 VAL A C 1
ATOM 643 O O . VAL A 1 84 ? 4.070 -0.808 12.976 1.00 91.06 84 VAL A O 1
ATOM 646 N N . ARG A 1 85 ? 2.293 -1.895 13.798 1.00 90.88 85 ARG A N 1
ATOM 647 C CA . ARG A 1 85 ? 2.772 -1.871 15.185 1.00 90.88 85 ARG A CA 1
ATOM 648 C C . ARG A 1 85 ? 4.065 -2.689 15.349 1.00 90.88 85 ARG A C 1
ATOM 650 O O . ARG A 1 85 ? 4.276 -3.652 14.607 1.00 90.88 85 ARG A O 1
ATOM 657 N N . PRO A 1 86 ? 4.899 -2.411 16.370 1.00 90.19 86 PRO A N 1
ATOM 658 C CA . PRO A 1 86 ? 6.026 -3.280 16.700 1.00 90.19 86 PRO A CA 1
ATOM 659 C C . PRO A 1 86 ? 5.588 -4.745 16.872 1.00 90.19 86 PRO A C 1
ATOM 661 O O . PRO A 1 86 ? 4.667 -5.034 17.634 1.00 90.19 86 PRO A O 1
ATOM 664 N N . GLY A 1 87 ? 6.245 -5.662 16.157 1.00 90.81 87 GLY A N 1
ATOM 665 C CA . GLY A 1 87 ? 5.912 -7.093 16.152 1.00 90.81 87 GLY A CA 1
ATOM 666 C C . GLY A 1 87 ? 4.798 -7.510 15.182 1.00 90.81 87 GLY A C 1
ATOM 667 O O . GLY A 1 87 ? 4.503 -8.700 15.101 1.00 90.81 87 GLY A O 1
ATOM 668 N N . GLY A 1 88 ? 4.192 -6.568 14.453 1.00 92.38 88 GLY A N 1
ATOM 669 C CA . GLY A 1 88 ? 3.290 -6.865 13.340 1.00 92.38 88 GLY A CA 1
ATOM 670 C C . GLY A 1 88 ? 4.029 -7.280 12.063 1.00 92.38 88 GLY A C 1
ATOM 671 O O . GLY A 1 88 ? 5.255 -7.415 12.043 1.00 92.38 88 GLY A O 1
ATOM 672 N N . PHE A 1 89 ? 3.274 -7.481 10.982 1.00 93.12 89 PHE A N 1
ATOM 673 C CA . PHE A 1 89 ? 3.787 -8.071 9.737 1.00 93.12 89 PHE A CA 1
ATOM 674 C C . PHE A 1 89 ? 3.599 -7.146 8.531 1.00 93.12 89 PHE A C 1
ATOM 676 O O . PHE A 1 89 ? 2.549 -6.532 8.362 1.00 93.12 89 PHE A O 1
ATOM 683 N N . VAL A 1 90 ? 4.589 -7.109 7.639 1.00 89.81 90 VAL A N 1
ATOM 684 C CA . VAL A 1 90 ? 4.458 -6.509 6.305 1.00 89.81 90 VAL A CA 1
ATOM 685 C C . VAL A 1 90 ? 4.615 -7.619 5.273 1.00 89.81 90 VAL A C 1
ATOM 687 O O . VAL A 1 90 ? 5.619 -8.330 5.270 1.00 89.81 90 VAL A O 1
ATOM 690 N N . CYS A 1 91 ? 3.617 -7.777 4.406 1.00 88.25 91 CYS A N 1
ATOM 691 C CA . CYS A 1 91 ? 3.616 -8.768 3.337 1.00 88.25 91 CYS A CA 1
ATOM 692 C C . CYS A 1 91 ? 3.519 -8.077 1.978 1.00 88.25 91 CYS A C 1
ATOM 694 O O . CYS A 1 91 ? 2.558 -7.362 1.694 1.00 88.25 91 CYS A O 1
ATOM 696 N N . VAL A 1 92 ? 4.500 -8.344 1.121 1.00 81.25 92 VAL A N 1
ATOM 697 C CA . VAL A 1 92 ? 4.563 -7.824 -0.244 1.00 81.25 92 VAL A CA 1
ATOM 698 C C . VAL A 1 92 ? 4.495 -9.001 -1.214 1.00 81.25 92 VAL A C 1
ATOM 700 O O . VAL A 1 92 ? 5.352 -9.882 -1.195 1.00 81.25 92 VAL A O 1
ATOM 703 N N . GLY A 1 93 ? 3.440 -9.035 -2.020 1.00 72.56 93 GLY A N 1
ATOM 704 C CA . GLY A 1 93 ? 3.145 -10.053 -3.020 1.00 72.56 93 GLY A CA 1
ATOM 705 C C . GLY A 1 93 ? 3.435 -9.568 -4.439 1.00 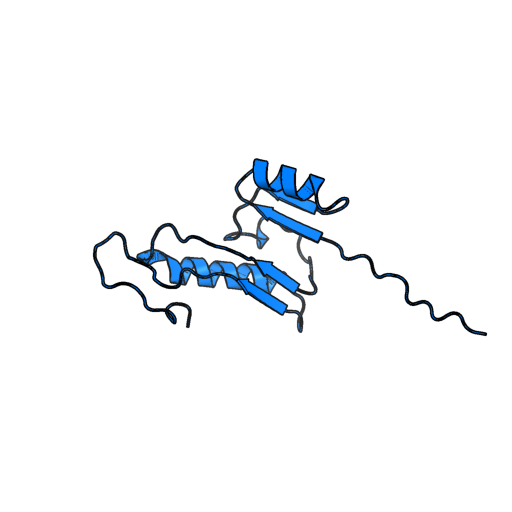72.56 93 GLY A C 1
ATOM 706 O O . GLY A 1 93 ? 3.295 -8.386 -4.738 1.00 72.56 93 GLY A O 1
ATOM 707 N N . ALA A 1 94 ? 3.844 -10.515 -5.28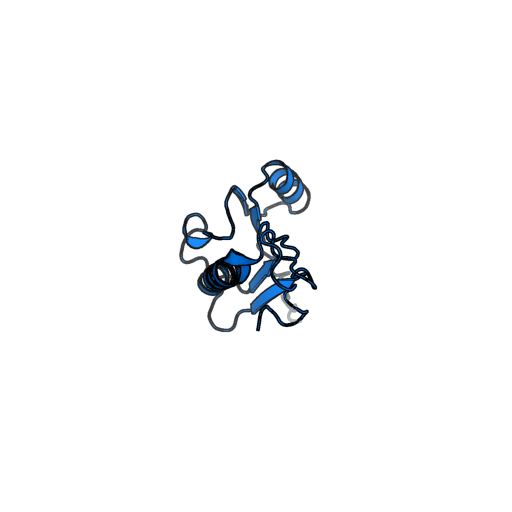8 1.00 58.28 94 ALA A N 1
ATOM 708 C CA . ALA A 1 94 ? 4.071 -10.367 -6.728 1.00 58.28 94 ALA A CA 1
ATOM 709 C C . ALA A 1 94 ? 4.853 -9.106 -7.123 1.00 58.28 94 ALA A C 1
ATOM 711 O O . ALA A 1 94 ? 4.349 -8.176 -7.750 1.00 58.28 94 ALA A O 1
ATOM 712 N N . VAL A 1 95 ? 6.135 -9.139 -6.785 1.00 59.81 95 VAL A N 1
ATOM 713 C CA . VAL A 1 95 ? 7.151 -8.317 -7.423 1.00 59.81 95 VAL A CA 1
ATOM 714 C C . VAL A 1 95 ? 7.425 -8.932 -8.801 1.00 59.81 95 VAL A C 1
ATOM 716 O O . VAL A 1 95 ? 7.683 -10.134 -8.881 1.00 59.81 95 VAL A O 1
ATOM 719 N N . GLN A 1 96 ? 7.320 -8.159 -9.885 1.00 62.41 96 GLN A N 1
ATOM 720 C CA . GLN A 1 96 ? 7.607 -8.635 -11.245 1.00 62.41 96 GLN A CA 1
ATOM 721 C C . GLN A 1 96 ? 8.964 -9.371 -11.263 1.00 62.41 96 GLN A C 1
ATOM 723 O O . GLN A 1 96 ? 9.977 -8.814 -10.832 1.00 62.41 96 GLN A O 1
ATOM 728 N N . ALA A 1 97 ? 8.959 -10.647 -11.680 1.00 58.84 97 ALA A N 1
ATOM 729 C CA . ALA A 1 97 ? 10.123 -11.536 -11.560 1.00 58.84 97 ALA A CA 1
ATOM 730 C C . ALA A 1 97 ? 11.317 -11.061 -12.399 1.00 58.84 97 ALA A C 1
ATOM 732 O O . ALA A 1 97 ? 12.465 -11.275 -12.022 1.00 58.84 97 ALA A O 1
ATOM 733 N N . GLU A 1 98 ? 11.027 -10.389 -13.511 1.00 62.88 98 GLU A N 1
ATOM 734 C CA . GLU A 1 98 ? 12.006 -9.714 -14.347 1.00 62.88 98 GLU A CA 1
ATOM 735 C C . GLU A 1 98 ? 11.539 -8.284 -14.577 1.00 62.88 98 GLU A C 1
ATOM 737 O O . GLU A 1 98 ? 10.411 -8.030 -15.003 1.00 62.88 98 GLU A O 1
ATOM 742 N N . LEU A 1 99 ? 12.428 -7.351 -14.279 1.00 67.31 99 LEU A N 1
ATOM 743 C CA . LEU A 1 99 ? 12.238 -5.936 -14.535 1.00 67.31 99 LEU A CA 1
ATOM 744 C C . LEU A 1 99 ? 13.087 -5.569 -15.732 1.00 67.31 99 LEU A C 1
ATOM 746 O O . LEU A 1 99 ? 14.311 -5.642 -15.648 1.00 67.31 99 LEU A O 1
ATOM 750 N N . VAL A 1 100 ? 12.447 -5.176 -16.828 1.00 68.56 100 VAL A N 1
ATOM 751 C CA . VAL A 1 100 ? 13.142 -4.754 -18.045 1.00 68.56 100 VAL A CA 1
ATOM 752 C C . VAL A 1 100 ? 13.228 -3.226 -18.052 1.00 68.56 100 VAL A C 1
ATOM 754 O O . VAL A 1 100 ? 12.197 -2.556 -18.158 1.00 68.56 100 VAL A O 1
ATOM 757 N N . PRO A 1 101 ? 14.428 -2.641 -17.915 1.00 65.44 101 PRO A N 1
ATOM 758 C CA . PRO A 1 101 ? 14.612 -1.201 -18.005 1.00 65.44 101 PRO A CA 1
ATOM 759 C C . PRO A 1 101 ? 14.227 -0.649 -19.379 1.00 65.44 101 PRO A C 1
ATOM 761 O O . PRO A 1 101 ? 14.562 -1.209 -20.421 1.00 65.44 101 PRO A O 1
ATOM 764 N N . SER A 1 102 ? 13.551 0.500 -19.396 1.00 63.75 102 SER A N 1
ATOM 765 C CA . SER A 1 102 ? 13.151 1.176 -20.638 1.00 63.75 102 SER A CA 1
ATOM 766 C C . SER A 1 102 ? 14.322 1.808 -21.401 1.00 63.75 102 SER A C 1
ATOM 768 O O . SER A 1 102 ? 14.150 2.244 -22.536 1.00 63.75 102 SER A O 1
ATOM 770 N N . ASP A 1 103 ? 15.495 1.908 -20.773 1.00 68.81 103 ASP A N 1
ATOM 771 C CA . ASP A 1 103 ? 16.715 2.491 -21.340 1.00 68.81 103 ASP A CA 1
ATOM 772 C C . ASP A 1 103 ? 17.601 1.465 -22.074 1.00 68.81 103 ASP A C 1
ATOM 774 O O . ASP A 1 103 ? 18.649 1.828 -22.605 1.00 68.81 103 ASP A O 1
ATOM 778 N N . GLY A 1 104 ? 17.170 0.199 -22.133 1.00 68.44 104 GLY A N 1
ATOM 779 C CA . GLY A 1 104 ? 17.907 -0.888 -22.777 1.00 68.44 104 GLY A CA 1
ATOM 780 C C . GLY A 1 104 ? 19.035 -1.476 -21.929 1.00 68.44 104 GLY A C 1
ATOM 781 O O . GLY A 1 104 ? 19.840 -2.239 -22.462 1.00 68.44 104 GLY A O 1
ATOM 782 N N . SER A 1 105 ? 19.119 -1.133 -20.639 1.00 73.62 105 SER A N 1
ATOM 783 C CA . SER A 1 105 ? 20.011 -1.826 -19.709 1.00 73.62 105 SER A CA 1
ATOM 784 C C . SER A 1 105 ? 19.544 -3.259 -19.419 1.00 73.62 105 SER A C 1
ATOM 786 O O . SER A 1 105 ? 18.411 -3.644 -19.718 1.00 73.62 105 SER A O 1
ATOM 788 N N . GLU A 1 106 ? 20.459 -4.078 -18.893 1.00 73.88 106 GLU A N 1
ATOM 789 C CA . GLU A 1 106 ? 20.201 -5.493 -18.611 1.00 73.88 106 GLU A CA 1
ATOM 790 C C . GLU A 1 106 ? 19.011 -5.665 -17.649 1.00 73.88 106 GLU A C 1
ATOM 792 O O . GLU A 1 106 ? 18.926 -4.938 -16.650 1.00 73.88 106 GLU A O 1
ATOM 797 N N . PRO A 1 107 ? 18.107 -6.631 -17.903 1.00 71.62 107 PRO A N 1
ATOM 798 C CA . PRO A 1 107 ? 17.014 -6.939 -16.995 1.00 71.62 107 PRO A CA 1
ATOM 799 C C . PRO A 1 107 ? 17.505 -7.226 -15.576 1.00 71.62 107 PRO A C 1
ATOM 801 O O . PRO A 1 107 ? 18.492 -7.936 -15.361 1.00 71.62 107 PRO A O 1
ATOM 804 N N . LEU A 1 108 ? 16.784 -6.710 -14.582 1.00 68.69 108 LEU A N 1
ATOM 805 C CA . LEU A 1 108 ? 17.049 -7.060 -13.195 1.00 68.69 108 LEU A CA 1
ATOM 806 C C . LEU A 1 108 ? 16.468 -8.456 -12.925 1.00 68.69 108 LEU A C 1
ATOM 808 O O . LEU A 1 108 ? 15.277 -8.688 -13.133 1.00 68.69 108 LEU A O 1
ATOM 812 N N . GLY A 1 109 ? 17.323 -9.381 -12.480 1.00 70.00 109 GLY A N 1
ATOM 813 C CA . GLY A 1 109 ? 16.942 -10.765 -12.182 1.00 70.00 109 GLY A CA 1
ATOM 814 C C . GLY A 1 109 ? 16.005 -10.911 -10.968 1.00 70.00 109 GLY A C 1
ATOM 815 O O . GLY A 1 109 ? 15.712 -9.931 -10.286 1.00 70.00 109 GLY A O 1
ATOM 816 N N . PRO A 1 110 ? 15.593 -12.143 -10.619 1.00 69.69 110 PRO A N 1
ATOM 817 C CA . PRO A 1 110 ? 14.511 -12.421 -9.660 1.00 69.69 110 PRO A CA 1
ATOM 818 C C . PRO A 1 110 ? 14.761 -11.959 -8.216 1.00 69.69 110 PRO A C 1
ATOM 820 O O . PRO A 1 110 ? 13.833 -11.940 -7.411 1.00 69.69 110 PRO A O 1
ATOM 823 N N . ASP A 1 111 ? 15.995 -11.577 -7.886 1.00 71.69 111 ASP A N 1
ATOM 824 C CA . ASP A 1 111 ? 16.419 -11.096 -6.568 1.00 71.69 111 ASP A CA 1
ATOM 825 C C . ASP A 1 111 ? 16.706 -9.585 -6.551 1.00 71.69 111 ASP A C 1
ATOM 827 O O . ASP A 1 111 ? 17.386 -9.087 -5.657 1.00 71.69 111 ASP A O 1
ATOM 831 N N . TRP A 1 112 ? 16.221 -8.823 -7.535 1.00 72.25 112 TRP A N 1
ATOM 832 C CA . TRP A 1 112 ? 16.497 -7.385 -7.636 1.00 72.25 112 TRP A CA 1
ATOM 833 C C . TRP A 1 112 ? 16.058 -6.570 -6.412 1.00 72.25 112 TRP A C 1
ATOM 835 O O . TRP A 1 112 ? 16.614 -5.498 -6.161 1.00 72.25 112 TRP A O 1
ATOM 845 N N . TRP A 1 113 ? 15.069 -7.085 -5.681 1.00 65.69 113 TRP A N 1
ATOM 846 C CA . TRP A 1 113 ? 14.467 -6.512 -4.479 1.00 65.69 113 TRP A CA 1
ATOM 847 C C . TRP A 1 113 ? 15.260 -6.805 -3.193 1.00 65.69 113 TRP A C 1
ATOM 849 O O . TRP A 1 113 ? 14.874 -6.304 -2.137 1.00 65.69 113 TRP A O 1
ATOM 859 N N . ARG A 1 114 ? 16.330 -7.613 -3.265 1.00 63.34 114 ARG A N 1
ATOM 860 C CA . ARG A 1 114 ? 17.266 -7.836 -2.152 1.00 63.34 114 ARG A CA 1
ATOM 861 C C . ARG A 1 114 ? 18.285 -6.707 -2.007 1.00 63.34 114 ARG A C 1
ATOM 863 O O . ARG A 1 114 ? 18.650 -6.078 -3.032 1.00 63.34 114 ARG A O 1
#

Organism: NCBI:txid3111310

Foldseek 3Di:
DDDPPPPVPDDAAEEEDCDPVVQVVVCVVDPNHHYDHDDLLPLVVPPDPQQADLEEEDADDDDPFPVCCQVSVVSSQVSRVSNHHVPHYYYYHDDPQWGQGPVRDDIDHRVNND

InterPro domains:
  IPR029063 S-adenosyl-L-methionine-dependent methyltransferase superfamily [G3DSA:3.40.50.150] (5-102)
  IPR029063 S-adenosyl-L-methionine-dependent methyltransferase superfamily [SSF53335] (11-96)

Sequence (114 aa):
NGGDGLDNESIEWYGNDILPDALQLARRDVPGGQFILGDSANLTGFVPFPATFDGAICGYIEPLRADAVKDWFGNWVSQMTHLVRPGGFVCVGAVQAELVPSDGSEPLGPDWWR